Protein AF-A0AAW8RZX1-F1 (afdb_monomer_lite)

Foldseek 3Di:
DDDPPPDDPVPDDPVRVVVVVQVPDDPQWDWDDWDWQVVDVVIDIDTDTDGNDPPDPPPPPPPDPDDDDPDDDPPDDD

Structure (mmCIF, N/CA/C/O backbone):
data_AF-A0AAW8RZX1-F1
#
_entry.id   AF-A0AAW8RZX1-F1
#
loop_
_atom_site.group_PDB
_atom_site.id
_atom_site.type_symbol
_atom_site.label_atom_id
_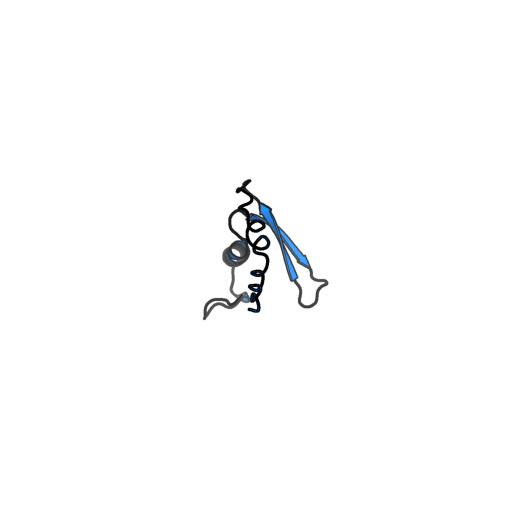atom_site.label_alt_id
_atom_site.label_comp_id
_atom_site.label_asym_id
_atom_site.label_entity_id
_atom_site.label_seq_id
_atom_site.pdbx_PDB_ins_code
_atom_site.Cartn_x
_atom_site.Cartn_y
_atom_site.Cartn_z
_atom_site.occupancy
_atom_site.B_iso_or_equiv
_atom_site.auth_seq_id
_atom_site.auth_comp_id
_atom_site.auth_asym_id
_atom_site.auth_atom_id
_atom_site.pdbx_PDB_model_num
ATOM 1 N N . ILE A 1 1 ? -1.045 -10.991 -3.125 1.00 60.31 1 ILE A N 1
ATOM 2 C CA . ILE A 1 1 ? -1.904 -9.970 -3.764 1.00 60.31 1 ILE A CA 1
ATOM 3 C C . ILE A 1 1 ? -1.851 -10.261 -5.246 1.00 60.31 1 ILE A C 1
ATOM 5 O O . ILE A 1 1 ? -0.753 -10.325 -5.783 1.00 60.31 1 ILE A O 1
ATOM 9 N N . GLU A 1 2 ? -2.996 -10.516 -5.861 1.00 66.75 2 GLU A N 1
ATOM 10 C CA . GLU A 1 2 ? -3.098 -10.695 -7.307 1.00 66.75 2 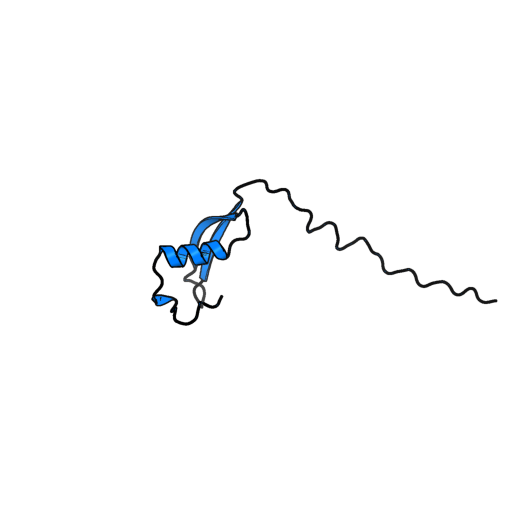GLU A CA 1
ATOM 11 C C . GLU A 1 2 ? -3.849 -9.493 -7.872 1.00 66.75 2 GLU A C 1
ATOM 13 O O . GLU A 1 2 ? -4.850 -9.057 -7.299 1.00 66.75 2 GLU A O 1
ATOM 18 N N . LEU A 1 3 ? -3.318 -8.917 -8.949 1.00 74.44 3 LEU A N 1
ATOM 19 C CA . LEU A 1 3 ? -3.986 -7.839 -9.666 1.00 74.44 3 LEU A CA 1
ATOM 20 C C . LEU A 1 3 ? -5.105 -8.423 -10.545 1.00 74.44 3 LEU A C 1
ATOM 22 O O . LEU A 1 3 ? -4.988 -9.568 -10.990 1.00 74.44 3 LEU A O 1
ATOM 26 N N . PRO A 1 4 ? -6.181 -7.661 -10.818 1.00 75.69 4 PRO A N 1
ATOM 27 C CA . PRO A 1 4 ? -7.212 -8.083 -11.757 1.00 75.69 4 PRO A CA 1
ATOM 28 C C . PRO A 1 4 ? -6.619 -8.456 -13.121 1.00 75.69 4 PRO A C 1
ATOM 30 O O . PRO A 1 4 ? -5.634 -7.868 -13.572 1.00 75.69 4 PRO A O 1
ATOM 33 N N . SER A 1 5 ? -7.243 -9.415 -13.806 1.00 77.62 5 SER A N 1
ATOM 34 C CA . SER A 1 5 ? -6.809 -9.854 -15.134 1.00 77.62 5 SER A CA 1
ATOM 35 C C . SER A 1 5 ? -6.693 -8.670 -16.101 1.00 77.62 5 SER A C 1
ATOM 37 O O . SER A 1 5 ? -7.657 -7.923 -16.268 1.00 77.62 5 SER A O 1
ATOM 39 N N . GLY A 1 6 ? -5.536 -8.526 -16.751 1.00 75.81 6 GLY A N 1
ATOM 40 C CA . GLY A 1 6 ? -5.254 -7.426 -17.682 1.00 75.81 6 GLY A CA 1
ATOM 41 C C . GLY A 1 6 ? -4.532 -6.224 -17.065 1.00 75.81 6 GLY A C 1
ATOM 42 O O . GLY A 1 6 ? -4.194 -5.306 -17.802 1.00 75.81 6 GLY A O 1
ATOM 43 N N . TYR A 1 7 ? -4.255 -6.234 -15.756 1.00 73.38 7 TYR A N 1
ATOM 44 C CA . TYR A 1 7 ? -3.413 -5.230 -15.102 1.00 73.38 7 TYR A CA 1
ATOM 45 C C . TYR A 1 7 ? -2.015 -5.787 -14.824 1.00 73.38 7 TYR A C 1
ATOM 47 O O . TYR A 1 7 ? -1.863 -6.756 -14.076 1.00 73.38 7 TYR A O 1
ATOM 55 N N . HIS A 1 8 ? -0.983 -5.147 -15.380 1.00 81.50 8 HIS A N 1
ATOM 56 C CA . HIS A 1 8 ? 0.400 -5.380 -14.970 1.00 81.50 8 HIS A CA 1
ATOM 57 C C . HIS A 1 8 ? 0.817 -4.376 -13.896 1.00 81.50 8 HIS A C 1
ATOM 59 O O . HIS A 1 8 ? 0.480 -3.197 -13.957 1.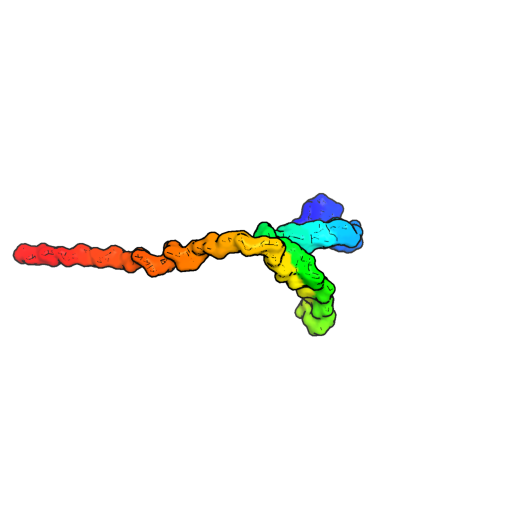00 81.50 8 HIS A O 1
ATOM 65 N N . SER A 1 9 ? 1.604 -4.833 -12.918 1.00 77.88 9 SER A N 1
ATOM 66 C CA . SER A 1 9 ? 2.106 -3.988 -11.824 1.00 77.88 9 SER A CA 1
ATOM 67 C C . SER A 1 9 ? 2.937 -2.796 -12.307 1.00 77.88 9 SER A C 1
ATOM 69 O O . SER A 1 9 ? 3.009 -1.789 -11.614 1.00 77.88 9 SER A O 1
ATOM 71 N N . TRP A 1 10 ? 3.544 -2.909 -13.491 1.00 82.50 10 TRP 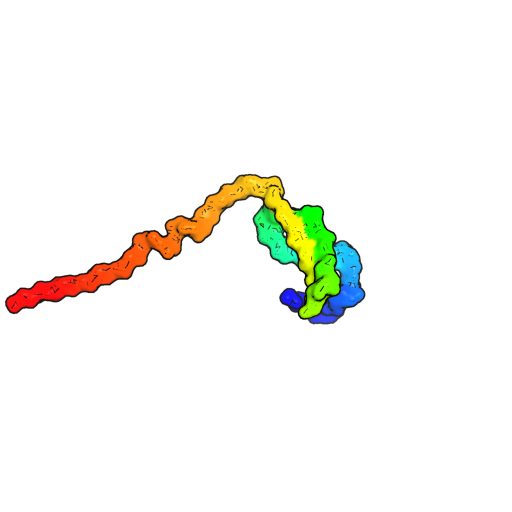A N 1
ATOM 72 C CA . TRP A 1 10 ? 4.327 -1.852 -14.135 1.00 82.50 10 TRP A CA 1
ATOM 73 C C . TRP A 1 10 ? 3.478 -0.769 -14.812 1.00 82.50 10 TRP A C 1
ATOM 75 O O . TRP A 1 10 ? 3.986 0.324 -15.039 1.00 82.50 10 TRP A O 1
ATOM 85 N N . ASP A 1 11 ? 2.201 -1.044 -15.087 1.00 87.44 11 ASP A N 1
ATOM 86 C CA . ASP A 1 11 ? 1.291 -0.097 -15.745 1.00 87.44 11 ASP A CA 1
ATOM 87 C C . ASP A 1 11 ? 0.525 0.775 -14.734 1.00 87.44 11 ASP A C 1
ATOM 89 O O . ASP A 1 11 ? -0.280 1.629 -15.112 1.00 87.44 11 ASP A O 1
ATOM 93 N N . LEU A 1 12 ? 0.748 0.555 -13.434 1.00 85.44 12 LEU A N 1
ATOM 94 C CA . LEU A 1 12 ? 0.084 1.300 -12.373 1.00 85.44 12 LEU A CA 1
ATOM 95 C C . LEU A 1 12 ? 0.656 2.713 -12.274 1.00 85.44 12 LEU A C 1
ATOM 97 O O . LEU A 1 12 ? 1.862 2.913 -12.134 1.00 85.44 12 LEU A O 1
ATOM 101 N N . ASN A 1 13 ? -0.235 3.702 -12.267 1.00 89.75 13 ASN A N 1
ATOM 102 C CA . ASN A 1 13 ? 0.139 5.056 -11.870 1.00 89.75 13 ASN A CA 1
ATOM 103 C C . ASN A 1 13 ? 0.199 5.188 -10.337 1.00 89.75 13 ASN A C 1
ATOM 105 O O . ASN A 1 13 ? -0.270 4.323 -9.596 1.00 89.75 13 ASN A O 1
ATOM 109 N N . GLU A 1 14 ? 0.746 6.305 -9.857 1.00 85.94 14 GLU A N 1
ATOM 110 C CA . GLU A 1 14 ? 0.931 6.562 -8.424 1.00 85.94 14 GLU A CA 1
ATOM 111 C C . GLU A 1 14 ? -0.377 6.455 -7.624 1.00 85.94 14 GLU A C 1
ATOM 113 O O . GLU A 1 14 ? -0.420 5.802 -6.585 1.00 85.94 14 GLU A O 1
ATOM 118 N N . SER A 1 15 ? -1.474 7.024 -8.134 1.00 88.75 15 SER A N 1
ATOM 119 C CA . SER A 1 15 ? -2.776 6.983 -7.458 1.00 88.75 15 SER A CA 1
ATOM 120 C C . SER A 1 15 ? -3.318 5.556 -7.327 1.00 88.75 15 SER A C 1
ATOM 122 O O . SER A 1 15 ? -3.831 5.180 -6.271 1.00 88.75 15 SER A O 1
ATOM 124 N N . GLN A 1 16 ? -3.177 4.745 -8.375 1.00 87.44 16 GLN A N 1
ATOM 125 C CA . GLN A 1 16 ? -3.593 3.343 -8.372 1.00 87.44 16 GLN A CA 1
ATOM 126 C C . GLN A 1 16 ? -2.726 2.503 -7.430 1.00 87.44 16 GLN A C 1
ATOM 128 O O . GLN A 1 16 ? -3.258 1.695 -6.666 1.00 87.44 16 GLN A O 1
ATOM 133 N N . ALA A 1 17 ? -1.409 2.725 -7.430 1.00 87.50 17 ALA A N 1
ATOM 134 C CA . ALA A 1 17 ? -0.495 2.069 -6.502 1.00 87.50 17 ALA A CA 1
ATOM 135 C C . ALA A 1 17 ? -0.834 2.419 -5.043 1.00 87.50 17 ALA A C 1
ATOM 137 O O . ALA A 1 17 ? -0.927 1.531 -4.194 1.00 87.50 17 ALA A O 1
ATOM 138 N N . PHE A 1 18 ? -1.111 3.694 -4.759 1.00 87.44 18 PHE A N 1
ATOM 139 C CA . PHE A 1 18 ? -1.479 4.149 -3.419 1.00 87.44 18 PHE A CA 1
ATOM 140 C C . PHE A 1 18 ? -2.822 3.570 -2.954 1.00 87.44 18 PHE A C 1
ATOM 142 O O . PHE A 1 18 ? -2.967 3.189 -1.794 1.00 87.44 18 PHE A O 1
ATOM 149 N N . MET A 1 19 ? -3.796 3.428 -3.859 1.00 87.50 19 MET A N 1
ATOM 150 C CA . MET A 1 19 ? -5.070 2.762 -3.562 1.00 87.50 19 MET A CA 1
ATOM 151 C C . MET A 1 19 ? -4.868 1.296 -3.154 1.00 87.50 19 MET A C 1
ATOM 153 O O . MET A 1 19 ? -5.462 0.845 -2.175 1.00 87.50 19 MET A O 1
ATOM 157 N N . LEU A 1 20 ? -4.008 0.569 -3.871 1.00 86.88 20 LEU A N 1
ATOM 158 C CA . LEU A 1 20 ? -3.644 -0.815 -3.551 1.00 86.88 20 LEU A CA 1
ATOM 159 C C . LEU A 1 20 ? -2.964 -0.930 -2.184 1.00 86.88 20 LEU A C 1
ATOM 161 O O . LEU A 1 20 ? -3.320 -1.805 -1.395 1.00 86.88 20 LEU A O 1
ATOM 165 N N . ILE A 1 21 ? -2.028 -0.027 -1.887 1.00 88.88 21 ILE A N 1
ATOM 166 C CA . ILE A 1 21 ? -1.351 0.031 -0.586 1.00 88.88 21 ILE A CA 1
ATOM 167 C C . ILE A 1 21 ? -2.369 0.302 0.532 1.00 88.88 21 ILE A C 1
ATOM 169 O O . ILE A 1 21 ? -2.378 -0.405 1.538 1.00 88.88 21 ILE A O 1
ATOM 173 N N . ASN A 1 22 ? -3.284 1.254 0.334 1.00 88.06 22 ASN A N 1
ATOM 174 C CA . ASN A 1 22 ? -4.321 1.579 1.316 1.00 88.06 22 ASN A CA 1
ATOM 175 C C . ASN A 1 22 ? -5.297 0.428 1.566 1.00 88.06 22 ASN A C 1
ATOM 177 O O . ASN A 1 22 ? -5.679 0.195 2.709 1.00 88.06 22 ASN A O 1
ATOM 181 N N . ALA A 1 23 ? -5.664 -0.325 0.527 1.00 86.81 23 ALA A N 1
ATOM 182 C CA . ALA A 1 23 ? -6.541 -1.489 0.653 1.00 86.81 23 ALA A CA 1
ATOM 183 C C . ALA A 1 23 ? -5.927 -2.633 1.485 1.00 86.81 23 ALA A C 1
ATOM 185 O O . ALA A 1 23 ? -6.648 -3.527 1.925 1.00 86.81 23 ALA A O 1
ATOM 186 N N . CYS A 1 24 ? -4.609 -2.613 1.711 1.00 86.69 24 CYS A N 1
ATOM 187 C CA . CYS A 1 24 ? -3.926 -3.584 2.566 1.00 86.69 24 CYS A CA 1
ATOM 188 C C . CYS A 1 24 ? -4.029 -3.247 4.060 1.00 86.69 24 CYS A C 1
ATOM 190 O O . CYS A 1 24 ? -3.715 -4.100 4.894 1.00 86.69 24 CYS A O 1
ATOM 192 N N . PHE A 1 25 ? -4.453 -2.031 4.417 1.00 88.56 25 PHE A N 1
ATOM 193 C CA . PHE A 1 25 ? -4.635 -1.653 5.811 1.00 88.56 25 PHE A CA 1
ATOM 194 C C . PHE A 1 25 ? -5.993 -2.115 6.349 1.00 88.56 25 PHE A C 1
ATOM 196 O O . PHE A 1 25 ? -7.008 -2.043 5.653 1.00 88.56 25 PHE A O 1
ATOM 203 N N . PRO A 1 26 ? -6.047 -2.565 7.613 1.00 87.75 26 PRO A N 1
ATOM 204 C CA . PRO A 1 26 ? -7.313 -2.810 8.279 1.00 87.75 26 PRO A CA 1
ATOM 205 C C . PRO A 1 26 ? -8.049 -1.487 8.540 1.00 87.75 26 PRO A C 1
ATOM 207 O O . PRO A 1 26 ? -7.456 -0.406 8.572 1.00 87.75 26 PRO A O 1
ATOM 210 N N . ALA A 1 27 ? -9.359 -1.581 8.770 1.00 86.31 27 ALA A N 1
ATOM 211 C CA . ALA A 1 27 ? -10.195 -0.419 9.046 1.00 86.31 27 ALA A CA 1
ATOM 212 C C . ALA A 1 27 ? -9.664 0.405 10.235 1.00 86.31 27 ALA A C 1
ATOM 214 O O . ALA A 1 27 ? -9.283 -0.137 11.274 1.00 86.31 27 ALA A O 1
ATOM 215 N N . GLY A 1 28 ? -9.662 1.731 10.084 1.00 85.31 28 GLY A N 1
ATOM 216 C CA . GLY A 1 28 ? -9.193 2.662 11.114 1.00 85.31 28 GLY A CA 1
ATOM 217 C C . GLY A 1 28 ? -7.670 2.815 11.205 1.00 85.31 28 GLY A C 1
ATOM 218 O O . GLY A 1 28 ? -7.198 3.435 12.162 1.00 85.31 28 GLY A O 1
ATOM 219 N N . ILE A 1 29 ? -6.911 2.272 10.244 1.00 89.19 29 ILE A N 1
ATOM 220 C CA . ILE A 1 29 ? -5.482 2.551 10.065 1.00 89.19 29 ILE A CA 1
ATOM 221 C C . ILE A 1 29 ? -5.268 3.357 8.779 1.00 89.19 29 ILE A C 1
ATOM 223 O O . ILE A 1 29 ? -5.729 2.970 7.709 1.00 89.19 29 ILE A O 1
ATOM 227 N N . GLU A 1 30 ? -4.538 4.462 8.896 1.00 88.81 30 GLU A N 1
ATOM 228 C CA . GLU A 1 30 ? -4.092 5.301 7.783 1.00 88.81 30 GLU A CA 1
ATOM 229 C C . GLU A 1 30 ? -2.583 5.160 7.564 1.00 88.81 30 GLU A C 1
ATOM 231 O O . GLU A 1 30 ? -1.842 5.087 8.548 1.00 88.81 30 GLU A O 1
ATOM 236 N N . PRO A 1 31 ? -2.094 5.180 6.312 1.00 88.69 31 PRO A N 1
ATOM 237 C CA . PRO A 1 31 ? -0.660 5.209 6.041 1.00 88.69 31 PRO A CA 1
ATOM 238 C C . PRO A 1 31 ? -0.023 6.480 6.622 1.00 88.69 31 PRO A C 1
ATOM 240 O O . PRO A 1 31 ? -0.559 7.584 6.515 1.00 88.69 31 PRO A O 1
ATOM 243 N N . LEU A 1 32 ? 1.144 6.321 7.236 1.00 90.50 32 LEU A N 1
ATOM 244 C CA . LEU A 1 32 ? 1.961 7.396 7.792 1.00 90.50 32 LEU A CA 1
ATOM 245 C C . LEU A 1 32 ? 3.244 7.581 6.980 1.00 90.50 32 LEU A C 1
ATOM 247 O O . LEU A 1 32 ? 3.561 8.700 6.588 1.00 90.50 32 LEU A O 1
ATOM 251 N N . THR A 1 33 ? 3.965 6.490 6.724 1.00 92.62 33 THR A N 1
ATOM 252 C CA . THR A 1 33 ? 5.228 6.499 5.976 1.00 92.62 33 THR A CA 1
ATOM 253 C C . THR A 1 33 ? 5.344 5.287 5.065 1.00 92.62 33 THR A C 1
ATOM 255 O O . THR A 1 33 ? 4.802 4.217 5.352 1.00 92.62 33 THR A O 1
ATOM 258 N N . ILE A 1 34 ? 6.056 5.482 3.955 1.00 91.31 34 ILE A N 1
ATOM 259 C CA . ILE A 1 34 ? 6.356 4.464 2.950 1.00 91.31 34 ILE A CA 1
ATOM 260 C C . ILE A 1 34 ? 7.856 4.519 2.687 1.00 91.31 34 ILE A C 1
ATOM 262 O O . ILE A 1 34 ? 8.379 5.574 2.332 1.00 91.31 34 ILE A O 1
ATOM 266 N N . GLU A 1 35 ? 8.533 3.393 2.865 1.00 93.81 35 GLU A N 1
ATOM 267 C CA . GLU A 1 35 ? 9.983 3.271 2.731 1.00 93.81 35 GLU A CA 1
ATOM 268 C C . GLU A 1 35 ? 10.321 2.031 1.899 1.00 93.81 35 GLU A C 1
ATOM 270 O O . GLU A 1 35 ? 9.632 1.013 1.977 1.00 93.81 35 GLU A O 1
ATOM 275 N N . ALA A 1 36 ? 11.380 2.109 1.096 1.00 92.25 36 ALA A N 1
ATOM 276 C CA . ALA A 1 36 ? 11.918 0.962 0.376 1.00 92.25 36 ALA A CA 1
ATOM 277 C C . ALA A 1 36 ? 13.120 0.393 1.143 1.00 92.25 36 ALA A C 1
ATOM 279 O O . ALA A 1 36 ? 14.059 1.115 1.471 1.00 92.25 36 ALA A O 1
ATOM 280 N N . ASP A 1 37 ? 13.083 -0.905 1.430 1.00 94.12 37 ASP A N 1
ATOM 281 C CA . ASP A 1 37 ? 14.226 -1.673 1.918 1.00 94.12 37 ASP A CA 1
ATOM 282 C C . ASP A 1 37 ? 14.898 -2.377 0.733 1.00 94.12 37 ASP A C 1
ATOM 284 O O . ASP A 1 37 ? 14.603 -3.535 0.406 1.00 94.12 37 ASP A O 1
ATOM 288 N N . ASP A 1 38 ? 15.819 -1.644 0.107 1.00 92.00 38 ASP A N 1
ATOM 289 C CA . ASP A 1 38 ? 16.626 -2.098 -1.029 1.00 92.00 38 ASP A CA 1
ATOM 290 C C . ASP A 1 38 ? 17.761 -3.056 -0.620 1.00 92.00 38 ASP A C 1
ATOM 292 O O . ASP A 1 38 ? 18.427 -3.631 -1.482 1.00 92.00 38 ASP A O 1
ATOM 296 N N . GLN A 1 39 ? 18.011 -3.239 0.684 1.00 93.88 39 GLN A N 1
ATOM 297 C CA . GLN A 1 39 ? 19.022 -4.188 1.168 1.00 93.88 39 GLN A CA 1
ATOM 298 C C . GLN A 1 39 ? 18.491 -5.624 1.192 1.00 93.88 39 GLN A C 1
ATOM 300 O O . GLN A 1 39 ? 19.266 -6.585 1.187 1.00 93.88 39 GLN A O 1
ATOM 305 N N . SER A 1 40 ? 17.169 -5.786 1.219 1.00 91.06 40 SER A N 1
ATOM 306 C CA . SER A 1 40 ? 16.518 -7.089 1.153 1.00 91.06 40 SER A CA 1
ATOM 307 C C . SER A 1 40 ? 16.416 -7.620 -0.285 1.00 91.06 40 SER A C 1
ATOM 309 O O . SER A 1 40 ? 16.239 -6.868 -1.238 1.00 91.06 40 SER A O 1
ATOM 311 N N . VAL A 1 41 ? 16.532 -8.944 -0.454 1.00 90.62 41 VAL A N 1
ATOM 312 C CA . VAL A 1 41 ? 16.339 -9.623 -1.748 1.00 90.62 41 VAL A CA 1
ATOM 313 C C . VAL A 1 41 ? 15.242 -10.687 -1.594 1.00 90.62 41 VAL A C 1
ATOM 315 O O . VAL A 1 41 ? 15.458 -11.668 -0.878 1.00 90.62 41 VAL A O 1
ATOM 318 N N . PRO A 1 42 ? 14.068 -10.526 -2.237 1.00 88.19 42 PRO A N 1
ATOM 319 C CA . PRO A 1 42 ? 13.673 -9.376 -3.058 1.00 88.19 42 PRO A CA 1
ATOM 320 C C . PRO A 1 42 ? 13.499 -8.100 -2.221 1.00 88.19 42 PRO A C 1
ATOM 322 O O . PRO A 1 42 ? 13.231 -8.194 -1.022 1.00 88.19 42 PRO A O 1
ATOM 325 N N . ALA A 1 43 ? 13.625 -6.941 -2.879 1.00 90.00 43 ALA A N 1
ATOM 326 C CA . ALA A 1 43 ? 13.397 -5.635 -2.266 1.00 90.00 43 ALA A CA 1
ATOM 327 C C . ALA A 1 43 ? 11.987 -5.557 -1.673 1.00 90.00 43 ALA A C 1
ATOM 329 O O . ALA A 1 43 ? 11.033 -6.136 -2.213 1.00 90.00 43 ALA A O 1
ATOM 330 N N . LYS A 1 44 ? 11.852 -4.846 -0.554 1.00 92.56 44 LYS A N 1
ATOM 331 C CA . LYS A 1 44 ? 10.597 -4.760 0.198 1.00 92.56 44 LYS A CA 1
ATOM 332 C C . LYS A 1 44 ? 10.128 -3.324 0.296 1.00 92.56 44 LYS A C 1
ATOM 334 O O . LYS A 1 44 ? 10.920 -2.413 0.489 1.00 92.56 44 LYS A O 1
ATOM 339 N N . LEU A 1 45 ? 8.815 -3.151 0.241 1.00 90.88 45 LEU A N 1
ATOM 340 C CA . LEU A 1 45 ? 8.166 -1.897 0.590 1.00 90.88 45 LEU A CA 1
ATOM 341 C C . LEU A 1 45 ? 7.659 -1.998 2.032 1.00 90.88 45 LEU A C 1
ATOM 343 O O . LEU A 1 45 ? 6.826 -2.855 2.337 1.00 90.88 45 LEU A O 1
ATOM 347 N N . ILE A 1 46 ? 8.171 -1.148 2.916 1.00 92.88 46 ILE A N 1
ATOM 348 C CA . ILE A 1 46 ? 7.744 -1.041 4.311 1.00 92.88 46 ILE A CA 1
ATOM 349 C C . ILE A 1 46 ? 6.750 0.114 4.407 1.00 92.88 46 ILE A C 1
ATOM 351 O O . ILE A 1 46 ? 7.078 1.262 4.122 1.00 92.88 46 ILE A O 1
ATOM 355 N N . VAL A 1 47 ? 5.518 -0.197 4.810 1.00 93.12 47 VAL A N 1
ATOM 356 C CA . VAL A 1 47 ? 4.431 0.781 4.921 1.00 93.12 47 VAL A CA 1
ATOM 357 C C . VAL A 1 47 ? 3.983 0.838 6.377 1.00 93.12 47 VAL A C 1
ATOM 359 O O . VAL A 1 47 ? 3.451 -0.136 6.912 1.00 93.12 47 VAL A O 1
ATOM 362 N N . THR A 1 48 ? 4.209 1.971 7.033 1.00 93.56 48 THR A N 1
ATOM 363 C CA . THR A 1 48 ? 3.822 2.171 8.434 1.00 93.56 48 THR A CA 1
ATOM 364 C C . THR A 1 48 ? 2.467 2.850 8.482 1.00 93.56 48 THR A C 1
ATOM 366 O O . THR A 1 48 ? 2.279 3.889 7.855 1.00 93.56 48 THR A O 1
ATOM 369 N N . GLY A 1 49 ? 1.528 2.286 9.240 1.00 92.00 49 GLY A N 1
ATOM 370 C CA . GLY A 1 49 ? 0.211 2.875 9.465 1.00 92.00 49 GLY A CA 1
ATOM 371 C C . GLY A 1 49 ? 0.053 3.436 10.877 1.00 92.00 49 GLY A C 1
ATOM 372 O O . GLY A 1 49 ? 0.587 2.880 11.837 1.00 92.00 49 GLY A O 1
ATOM 373 N N . LYS A 1 50 ? -0.716 4.516 11.017 1.00 91.44 50 LYS A N 1
ATOM 374 C CA . LYS A 1 50 ? -1.186 5.061 12.297 1.00 91.44 50 LYS A CA 1
ATOM 375 C C . LYS A 1 50 ? -2.678 4.796 12.459 1.00 91.44 50 LYS A C 1
ATOM 377 O O . LYS A 1 50 ? -3.429 4.811 11.490 1.00 91.44 50 LYS A O 1
ATOM 382 N N . ARG A 1 51 ? -3.131 4.594 13.692 1.00 89.69 51 ARG A N 1
ATOM 383 C CA . ARG A 1 51 ? -4.561 4.450 13.982 1.00 89.69 51 ARG A CA 1
ATOM 384 C C . ARG A 1 51 ? -5.208 5.834 14.058 1.00 89.69 51 ARG A C 1
ATOM 386 O O . ARG A 1 51 ? -4.727 6.673 14.817 1.00 89.69 51 ARG A O 1
ATOM 393 N N . THR A 1 52 ? -6.270 6.083 13.294 1.00 78.50 52 THR A N 1
ATOM 394 C CA . THR A 1 52 ? -6.882 7.426 13.200 1.00 78.50 52 THR A CA 1
ATOM 395 C C . THR A 1 52 ? -7.888 7.716 14.319 1.00 78.50 52 THR A C 1
ATOM 397 O O . THR A 1 52 ? -8.165 8.874 14.614 1.00 78.50 52 THR A O 1
ATOM 400 N N . GLN A 1 53 ? -8.418 6.682 14.979 1.00 66.69 53 GLN A N 1
ATOM 401 C CA . GLN A 1 53 ? -9.346 6.793 16.109 1.00 66.69 53 GLN A CA 1
ATOM 402 C C . GLN A 1 53 ? -9.059 5.708 17.154 1.00 66.69 53 GLN A C 1
ATOM 404 O O . GLN A 1 53 ? -8.693 4.582 16.803 1.00 66.69 53 GLN A O 1
ATOM 409 N N . GLU A 1 54 ? -9.292 6.024 18.432 1.00 57.94 54 GLU A N 1
ATOM 410 C CA . GLU A 1 54 ? -9.533 5.046 19.502 1.00 57.94 54 GLU A CA 1
ATOM 411 C C . GLU A 1 54 ? -10.805 4.240 19.182 1.00 57.94 54 GLU A C 1
ATOM 413 O O . GLU A 1 54 ? -11.824 4.337 19.859 1.00 57.94 54 GLU A O 1
ATOM 418 N N . ALA A 1 55 ? -10.802 3.448 18.110 1.00 49.03 55 ALA A N 1
ATOM 419 C CA . ALA A 1 55 ? -11.788 2.392 17.993 1.00 49.03 55 ALA A CA 1
ATOM 420 C C . ALA A 1 55 ? -11.601 1.508 19.237 1.00 49.03 55 ALA A C 1
ATOM 422 O O . ALA A 1 55 ? -10.442 1.169 19.543 1.00 49.03 55 ALA A O 1
ATOM 423 N N . PRO A 1 56 ? -12.686 1.170 19.967 1.00 46.53 56 PRO A N 1
ATOM 424 C CA . PRO A 1 56 ? -12.605 0.310 21.131 1.00 46.53 56 PRO A CA 1
ATOM 425 C C . PRO A 1 56 ? -11.718 -0.867 20.770 1.00 46.53 56 PRO A C 1
ATOM 427 O O . PRO A 1 56 ? -11.776 -1.391 19.654 1.00 46.53 56 PRO A O 1
ATOM 430 N N . GLN A 1 57 ? -10.831 -1.247 21.678 1.00 49.94 57 GLN A N 1
ATOM 431 C CA . GLN A 1 57 ? -10.222 -2.559 21.601 1.00 49.94 57 GLN A CA 1
ATOM 432 C C . GLN A 1 57 ? -11.391 -3.545 21.675 1.00 49.94 57 GLN A C 1
ATOM 434 O O . GLN A 1 57 ? -11.810 -3.922 22.765 1.00 49.94 57 GLN A O 1
ATOM 439 N N . GLU A 1 58 ? -12.002 -3.884 20.539 1.00 45.69 58 GLU A N 1
ATOM 440 C CA . GLU A 1 58 ? -12.987 -4.946 20.445 1.00 45.69 58 GLU A CA 1
ATOM 441 C C . GLU A 1 58 ? -12.226 -6.230 20.725 1.00 45.69 58 GLU A C 1
ATOM 443 O O . GLU A 1 58 ? -11.701 -6.855 19.824 1.00 45.69 58 GLU A O 1
ATOM 448 N N . ALA A 1 59 ? -12.028 -6.519 22.009 1.00 43.22 59 ALA A N 1
ATOM 449 C CA . ALA A 1 59 ? -12.148 -7.806 22.669 1.00 43.22 59 ALA A CA 1
ATOM 450 C C . ALA A 1 59 ? -11.772 -9.087 21.889 1.00 43.22 59 ALA A C 1
ATOM 452 O O . ALA A 1 59 ? -12.327 -10.143 22.185 1.00 43.22 59 ALA A O 1
ATOM 453 N N . ILE A 1 60 ? -10.791 -9.078 20.980 1.00 46.03 60 ILE A N 1
ATOM 454 C CA . ILE A 1 60 ? -10.363 -10.306 20.276 1.00 46.03 60 ILE A CA 1
ATOM 455 C C . ILE A 1 60 ? -9.648 -11.279 21.242 1.00 46.03 60 ILE A C 1
ATOM 457 O O . ILE A 1 60 ? -9.438 -12.443 20.923 1.00 46.03 60 ILE A O 1
ATOM 461 N N . VAL A 1 61 ? -9.330 -10.860 22.475 1.00 46.81 61 VAL A N 1
ATOM 462 C CA . VAL A 1 61 ? -8.638 -11.708 23.467 1.00 46.81 61 VAL A CA 1
ATOM 463 C C . VAL A 1 61 ? -9.584 -12.372 24.488 1.00 46.81 61 VAL A C 1
ATOM 465 O O . VAL A 1 61 ? -9.138 -13.182 25.295 1.00 46.81 61 VAL A O 1
ATOM 468 N N . ALA A 1 62 ? -10.896 -12.100 24.485 1.00 46.75 62 ALA A N 1
ATOM 469 C CA . ALA A 1 62 ? -11.760 -12.536 25.595 1.00 46.75 62 ALA A CA 1
ATOM 470 C C . ALA A 1 62 ? -12.449 -13.912 25.438 1.00 46.75 62 ALA A C 1
ATOM 472 O O . ALA A 1 62 ? -13.008 -14.399 26.420 1.00 46.75 62 ALA A O 1
ATOM 473 N N . ALA A 1 63 ? -12.417 -14.567 24.268 1.00 49.41 63 ALA A N 1
ATOM 474 C CA . ALA A 1 63 ? -13.252 -15.759 24.021 1.00 49.41 63 ALA A CA 1
ATOM 475 C C . ALA A 1 63 ? -12.507 -17.073 23.705 1.00 49.41 63 ALA A C 1
ATOM 477 O O . ALA A 1 63 ? -13.155 -18.066 23.396 1.00 49.41 63 ALA A O 1
ATOM 478 N N . VAL A 1 64 ? -11.173 -17.130 23.800 1.00 47.75 64 VAL A N 1
ATOM 479 C CA . VAL A 1 64 ? -10.389 -18.341 23.448 1.00 47.75 64 VAL A CA 1
ATOM 480 C C . VAL A 1 64 ? -9.815 -19.083 24.666 1.00 47.75 64 VAL A C 1
ATOM 482 O O . VAL A 1 64 ? -9.022 -20.004 24.513 1.00 47.75 64 VAL A O 1
ATOM 485 N N . ASN A 1 65 ? -10.192 -18.740 25.907 1.00 52.09 65 ASN A N 1
ATOM 486 C CA . ASN A 1 65 ? -9.612 -19.450 27.059 1.00 52.09 65 ASN A CA 1
ATOM 487 C C . ASN A 1 65 ? -10.456 -19.475 28.345 1.00 52.09 65 ASN A C 1
ATOM 489 O O 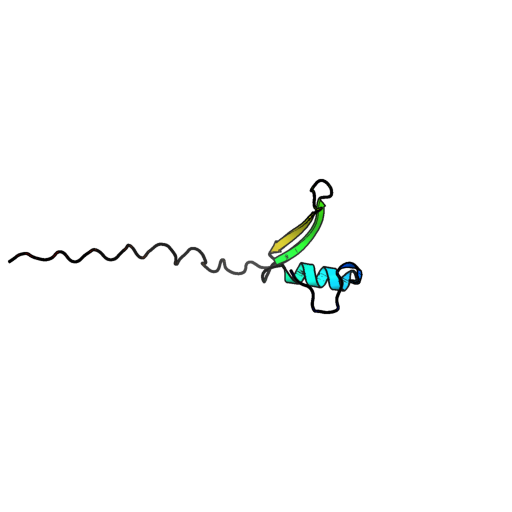. ASN A 1 65 ? -9.961 -19.167 29.428 1.00 52.09 65 ASN A O 1
ATOM 493 N N . LYS A 1 66 ? -11.741 -19.846 28.257 1.00 52.44 66 LYS A N 1
ATOM 494 C CA . LYS A 1 66 ? -12.531 -20.190 29.459 1.00 52.44 66 LYS A CA 1
ATOM 495 C C . LYS A 1 66 ? -13.400 -21.442 29.359 1.00 52.44 66 LYS A C 1
ATOM 497 O O . LYS A 1 66 ? -14.165 -21.692 30.283 1.00 52.44 66 LYS A O 1
ATOM 502 N N . GLU A 1 67 ? -13.251 -22.274 28.333 1.00 52.41 67 GLU A N 1
ATOM 503 C CA . GLU A 1 67 ? -13.889 -23.594 28.346 1.00 52.41 67 GLU A CA 1
ATOM 504 C C . GLU A 1 67 ? -12.836 -24.680 28.563 1.00 52.41 67 GLU A C 1
ATOM 506 O O . GLU A 1 67 ? -12.175 -25.165 27.650 1.00 52.41 67 GLU A O 1
ATOM 511 N N . SER A 1 68 ? -12.639 -25.005 29.844 1.00 57.72 68 SER A N 1
ATOM 512 C CA . SER A 1 68 ? -11.928 -26.209 30.267 1.00 57.72 68 SER A CA 1
ATOM 513 C C . SER A 1 68 ? -12.605 -27.440 29.642 1.00 57.72 68 SER A C 1
ATOM 515 O O . SER A 1 68 ? -13.839 -27.473 29.591 1.00 57.72 68 SER A O 1
ATOM 517 N N . PRO A 1 69 ? -11.854 -28.464 29.194 1.00 64.31 69 PRO A N 1
ATOM 518 C CA . PRO A 1 69 ? -12.446 -29.679 28.648 1.00 64.31 69 PRO A CA 1
ATOM 519 C C . PRO A 1 69 ? -13.471 -30.281 29.624 1.00 64.31 69 PRO A C 1
ATOM 521 O O . PRO A 1 69 ? -13.213 -30.312 30.834 1.00 64.31 69 PRO A O 1
ATOM 524 N N . PRO A 1 70 ? -14.618 -30.794 29.141 1.00 62.06 70 PRO A N 1
ATOM 525 C CA . PRO A 1 70 ? -15.654 -31.327 30.013 1.00 62.06 70 PRO A CA 1
ATOM 526 C C . PRO A 1 70 ? -15.087 -32.468 30.861 1.00 62.06 70 PRO A C 1
ATOM 528 O O . PRO A 1 70 ? -14.518 -33.438 30.349 1.00 62.06 70 PRO 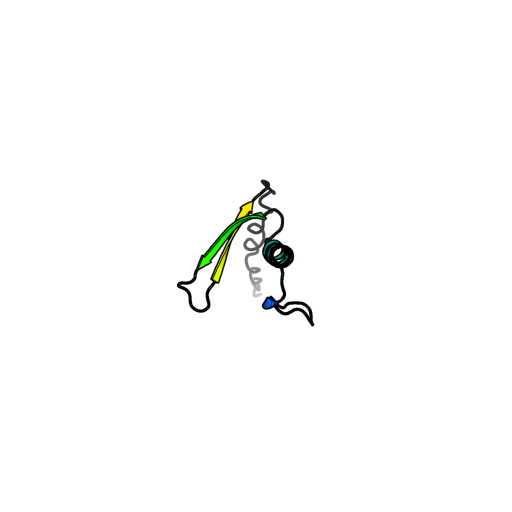A O 1
ATOM 531 N N . ALA A 1 71 ? -15.233 -32.348 32.182 1.00 63.41 71 ALA A N 1
ATOM 532 C CA . ALA A 1 71 ? -14.810 -33.379 33.115 1.00 63.41 71 ALA A CA 1
ATOM 533 C C . ALA A 1 71 ? -15.537 -34.692 32.783 1.00 63.41 71 ALA A C 1
ATOM 535 O O . ALA A 1 71 ? -16.766 -34.765 32.824 1.00 63.41 71 ALA A O 1
ATOM 536 N N . LYS A 1 72 ? -14.766 -35.739 32.451 1.00 65.38 72 LYS A N 1
ATOM 537 C CA . LYS A 1 72 ? -15.279 -37.095 32.200 1.00 65.38 72 LYS A CA 1
ATOM 538 C C . LYS A 1 72 ? -16.254 -37.504 33.318 1.00 65.38 72 LYS A C 1
ATOM 540 O O . LYS A 1 72 ? -15.885 -37.411 34.493 1.00 65.38 72 LYS A O 1
ATOM 545 N N . PRO A 1 73 ? -17.457 -38.014 33.001 1.00 61.84 73 PRO A N 1
ATOM 546 C CA . PRO A 1 73 ? -18.386 -38.456 34.030 1.00 61.84 73 PRO A CA 1
ATOM 547 C C . PRO A 1 73 ? -17.792 -39.648 34.793 1.00 61.84 73 PRO A C 1
ATOM 549 O O . PRO A 1 73 ? -17.436 -40.674 34.207 1.00 61.84 73 PRO A O 1
ATOM 552 N N . LYS A 1 74 ? -17.685 -39.522 36.123 1.00 62.69 74 LYS A N 1
ATOM 553 C CA . LYS A 1 74 ? -17.329 -40.632 37.016 1.00 62.69 74 LYS A CA 1
ATOM 554 C C . LYS A 1 74 ? -18.435 -41.689 36.934 1.00 62.69 74 LYS A C 1
ATOM 556 O O . LYS A 1 74 ? -19.508 -41.506 37.505 1.00 62.69 74 LYS A O 1
ATOM 561 N N . LYS A 1 75 ? -18.181 -42.812 36.254 1.00 57.94 75 LYS A N 1
ATOM 562 C CA . LYS A 1 75 ? -19.025 -44.010 36.375 1.00 57.94 75 LYS A CA 1
ATOM 563 C C . LYS A 1 75 ? -19.006 -44.458 37.841 1.00 57.94 75 LYS A C 1
ATOM 565 O O . LYS A 1 75 ? -17.984 -44.943 38.320 1.00 57.94 75 LYS A O 1
ATOM 570 N N . LYS A 1 76 ? -20.126 -44.294 38.553 1.00 57.66 76 LYS A N 1
ATOM 571 C CA . LYS A 1 76 ? -20.363 -45.002 39.817 1.00 57.66 76 LYS A CA 1
ATOM 572 C C . LYS A 1 76 ? -20.445 -46.492 39.488 1.00 57.66 76 LYS A C 1
ATOM 574 O O . LYS A 1 76 ? -21.301 -46.901 38.707 1.00 57.66 76 LYS A O 1
ATOM 579 N N . ARG A 1 77 ? -19.528 -47.283 40.036 1.00 54.00 77 ARG A N 1
ATOM 580 C CA . ARG A 1 77 ? -19.623 -48.744 40.014 1.00 54.00 77 ARG A CA 1
ATOM 581 C C . ARG A 1 77 ? -20.631 -49.140 41.105 1.00 54.00 77 ARG A C 1
ATOM 583 O O . ARG A 1 77 ? -20.533 -48.614 42.211 1.00 54.00 77 ARG A O 1
ATOM 590 N N . LYS A 1 78 ? -21.633 -49.941 40.730 1.00 55.12 78 LYS A N 1
ATOM 591 C CA . LYS A 1 78 ? -22.537 -50.640 41.657 1.00 55.12 78 LYS A CA 1
ATOM 592 C C . LYS A 1 78 ? -21.753 -51.667 42.463 1.00 55.12 78 LYS A C 1
ATOM 594 O O . LYS A 1 78 ? -20.785 -52.212 41.881 1.00 55.12 78 LYS A O 1
#

Secondary structure (DSSP, 8-state):
--PPTT--GGG--HHHHHHHHHHTSPTTEEEEEEEEETTSSS-EEEEEEEESS------TTSSSS--PPPPPP-----

pLDDT: mean 75.83, std 16.68, range [43.22, 94.12]

Sequence (78 aa):
IELPSGYHSWDLNESQAFMLINACFPAGIEPLTIEADDQSVPAKLIVTGKRTQEAPQEAIVAAVNKESPPAKPKKKRK

Organism: Enterococcus avium (NCBI:txid33945)

Radius of gyration: 23.57 Å; chains: 1; bounding box: 42×58×59 Å